Protein AF-A0A2N5LGT4-F1 (afdb_monomer_lite)

Structure (mmCIF, N/CA/C/O backbone):
data_AF-A0A2N5LGT4-F1
#
_entry.id   AF-A0A2N5LGT4-F1
#
loop_
_atom_site.group_PDB
_atom_site.id
_atom_site.type_symbol
_atom_site.label_atom_id
_atom_site.label_alt_id
_atom_site.label_comp_id
_atom_site.label_asym_id
_atom_site.label_entity_id
_atom_site.label_seq_id
_atom_site.pdbx_PDB_ins_code
_atom_site.Cartn_x
_atom_site.Cartn_y
_atom_site.Cartn_z
_atom_site.occupancy
_atom_site.B_iso_or_equiv
_atom_site.auth_seq_id
_atom_site.auth_comp_id
_atom_site.auth_asym_id
_atom_site.auth_atom_id
_atom_site.pdbx_PDB_model_num
ATOM 1 N N . MET A 1 1 ? -5.022 8.804 13.838 1.00 65.88 1 MET A N 1
ATOM 2 C CA . MET A 1 1 ? -5.237 9.433 12.512 1.00 65.88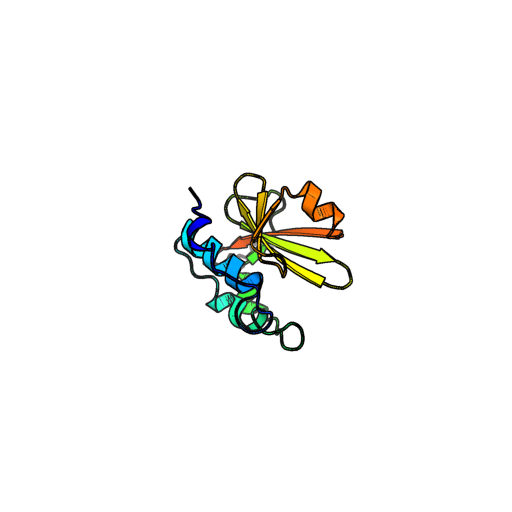 1 MET A CA 1
ATOM 3 C C . MET A 1 1 ? -3.924 9.334 11.755 1.00 65.88 1 MET A C 1
ATOM 5 O O . MET A 1 1 ? -2.905 9.597 12.378 1.00 65.88 1 MET A O 1
ATOM 9 N N . LEU A 1 2 ? -3.923 8.896 10.490 1.00 82.19 2 LEU A N 1
ATOM 10 C CA . LEU A 1 2 ? -2.684 8.805 9.707 1.00 82.19 2 LEU A CA 1
ATOM 11 C C . LEU A 1 2 ? -2.127 10.210 9.456 1.00 82.19 2 LEU A C 1
ATOM 13 O O . LEU A 1 2 ? -2.817 11.035 8.861 1.00 82.19 2 LEU A O 1
ATOM 17 N N . ASP A 1 3 ? -0.884 10.452 9.864 1.00 86.31 3 ASP A N 1
ATOM 18 C CA . ASP A 1 3 ? -0.159 11.673 9.525 1.00 86.31 3 ASP A CA 1
ATOM 19 C C . ASP A 1 3 ? 0.737 11.435 8.301 1.00 86.31 3 ASP A C 1
ATOM 21 O O . ASP A 1 3 ? 1.851 10.919 8.397 1.00 86.31 3 ASP A O 1
ATOM 25 N N . LEU A 1 4 ? 0.234 11.813 7.123 1.00 86.19 4 LEU A N 1
ATOM 26 C CA . LEU A 1 4 ? 0.989 11.712 5.873 1.00 86.19 4 LEU A CA 1
ATOM 27 C C . LEU A 1 4 ? 2.141 12.721 5.779 1.00 86.19 4 LEU A C 1
ATOM 29 O O . LEU A 1 4 ? 3.035 12.530 4.954 1.00 86.19 4 LEU A O 1
ATOM 33 N N . SER A 1 5 ? 2.167 13.768 6.613 1.00 87.44 5 SER A N 1
ATOM 34 C CA . SER A 1 5 ? 3.231 14.780 6.571 1.00 87.44 5 SER A CA 1
ATOM 35 C C . SER A 1 5 ? 4.602 14.199 6.933 1.00 87.44 5 SER A C 1
ATOM 37 O O . SER A 1 5 ? 5.616 14.631 6.377 1.00 87.44 5 SER A O 1
ATOM 39 N N . LYS A 1 6 ? 4.626 13.127 7.741 1.00 89.50 6 LYS A N 1
ATOM 40 C CA . LYS A 1 6 ? 5.814 12.307 8.039 1.00 89.50 6 LYS A CA 1
ATOM 41 C C . LYS A 1 6 ? 6.511 11.781 6.780 1.00 89.50 6 LYS A C 1
ATOM 43 O O . LYS A 1 6 ? 7.718 11.560 6.783 1.00 89.50 6 LYS A O 1
ATOM 48 N N . TYR A 1 7 ? 5.762 11.616 5.693 1.00 89.38 7 TYR A N 1
ATOM 49 C CA . TYR A 1 7 ? 6.247 11.075 4.430 1.00 89.38 7 TYR A CA 1
ATOM 50 C C . TYR A 1 7 ? 6.457 12.149 3.349 1.00 89.38 7 TYR A C 1
ATOM 52 O O . TYR A 1 7 ? 6.747 11.820 2.205 1.00 89.38 7 TYR A O 1
ATOM 60 N N . SER A 1 8 ? 6.358 13.437 3.689 1.00 83.88 8 SER A N 1
ATOM 61 C CA . SER A 1 8 ? 6.451 14.561 2.737 1.00 83.88 8 SER A CA 1
ATOM 62 C C . SER A 1 8 ? 7.739 14.601 1.902 1.00 83.88 8 SER A C 1
ATOM 64 O O . SER A 1 8 ? 7.720 15.084 0.773 1.00 83.88 8 SER A O 1
ATOM 66 N N . ASN A 1 9 ? 8.844 14.063 2.427 1.00 86.25 9 ASN A N 1
ATOM 67 C CA . ASN A 1 9 ? 10.142 14.012 1.744 1.00 86.25 9 ASN A CA 1
ATOM 68 C C . ASN A 1 9 ? 10.438 12.659 1.079 1.00 86.25 9 ASN A C 1
ATOM 70 O O . ASN A 1 9 ? 11.519 12.473 0.515 1.00 86.25 9 ASN A O 1
ATOM 74 N N . VAL A 1 10 ? 9.513 11.702 1.161 1.00 89.00 10 VAL A N 1
ATOM 75 C CA . VAL A 1 10 ? 9.695 10.378 0.569 1.00 89.00 10 VAL A CA 1
ATOM 76 C C . VAL A 1 10 ? 9.584 10.472 -0.946 1.00 89.00 10 VAL A C 1
ATOM 78 O O . VAL A 1 10 ? 8.620 11.010 -1.489 1.00 89.00 10 VAL A O 1
ATOM 81 N N . LYS A 1 11 ? 10.574 9.900 -1.630 1.00 90.56 11 LYS A N 1
ATOM 82 C CA . LYS A 1 11 ? 10.601 9.768 -3.086 1.00 90.56 11 LYS A CA 1
ATOM 83 C C . LYS A 1 11 ? 10.571 8.298 -3.458 1.00 90.56 11 LYS A C 1
ATOM 85 O O . LYS A 1 11 ? 11.192 7.478 -2.787 1.00 90.56 11 LYS A O 1
ATOM 90 N N . TYR A 1 12 ? 9.846 7.987 -4.526 1.00 91.44 12 TYR A N 1
ATOM 91 C CA . TYR A 1 12 ? 9.833 6.642 -5.077 1.00 91.44 12 TYR A CA 1
ATOM 92 C C . TYR A 1 12 ? 11.208 6.294 -5.649 1.00 91.44 12 TYR A C 1
ATOM 94 O O . TYR A 1 12 ? 11.756 7.031 -6.469 1.00 91.44 12 TYR A O 1
ATOM 102 N N . ASP A 1 13 ? 11.718 5.140 -5.242 1.00 89.19 13 ASP A N 1
ATOM 103 C CA . ASP A 1 13 ? 12.895 4.490 -5.806 1.00 89.19 13 ASP A CA 1
ATOM 104 C C . ASP A 1 13 ? 12.561 3.001 -5.977 1.00 89.19 13 ASP A C 1
ATOM 106 O O . ASP A 1 13 ? 12.286 2.309 -4.997 1.00 89.19 13 ASP A O 1
ATOM 110 N N . ASP A 1 14 ? 12.553 2.494 -7.217 1.00 84.44 14 ASP A N 1
ATOM 111 C CA . ASP A 1 14 ? 12.142 1.108 -7.501 1.00 84.44 14 ASP A CA 1
ATOM 112 C C . ASP A 1 14 ? 12.992 0.069 -6.751 1.00 84.44 14 ASP A C 1
ATOM 114 O O . ASP A 1 14 ? 12.472 -0.986 -6.373 1.00 84.44 14 ASP A O 1
ATOM 118 N N . ALA A 1 15 ? 14.272 0.379 -6.521 1.00 82.44 15 ALA A N 1
ATOM 119 C CA . ALA A 1 15 ? 15.239 -0.508 -5.892 1.00 82.44 15 ALA A CA 1
ATOM 120 C C . ALA A 1 15 ? 15.276 -0.361 -4.366 1.00 82.44 15 ALA A C 1
ATOM 122 O O . ALA A 1 15 ? 15.409 -1.369 -3.676 1.00 82.44 15 ALA A O 1
ATOM 123 N N . ASN A 1 16 ? 15.150 0.864 -3.847 1.00 84.38 16 ASN A N 1
ATOM 124 C CA . ASN A 1 16 ? 15.416 1.161 -2.435 1.00 84.38 16 ASN A CA 1
ATOM 125 C C . ASN A 1 16 ? 14.168 1.528 -1.621 1.00 84.38 16 ASN A C 1
ATOM 127 O O . ASN A 1 16 ? 14.140 1.302 -0.413 1.00 84.38 16 ASN A O 1
ATOM 131 N N . TYR A 1 17 ? 13.151 2.131 -2.243 1.00 88.31 17 TYR A N 1
ATOM 132 C CA . TYR A 1 17 ? 11.949 2.587 -1.542 1.00 88.31 17 TYR A CA 1
ATOM 133 C C . TYR A 1 17 ? 10.760 2.746 -2.499 1.00 88.31 17 TYR A C 1
ATOM 135 O O . TYR A 1 17 ? 10.396 3.835 -2.947 1.00 88.31 17 TYR A O 1
ATOM 143 N N . ASN A 1 18 ? 10.161 1.612 -2.846 1.00 91.00 18 ASN A N 1
ATOM 144 C CA . ASN A 1 18 ? 9.029 1.529 -3.766 1.00 91.00 18 ASN A CA 1
ATOM 145 C C . ASN A 1 18 ? 7.677 1.473 -3.025 1.00 91.00 18 ASN A C 1
ATOM 147 O O . ASN A 1 18 ? 7.586 1.641 -1.807 1.00 91.00 18 ASN A O 1
ATOM 151 N N . CYS A 1 19 ? 6.602 1.212 -3.770 1.00 93.19 19 CYS A N 1
ATOM 152 C CA . CYS A 1 19 ? 5.241 1.176 -3.238 1.00 93.19 19 CYS A CA 1
ATOM 153 C C . CYS A 1 19 ? 5.036 0.191 -2.080 1.00 93.19 19 CYS A C 1
ATOM 155 O O . CYS A 1 19 ? 4.272 0.491 -1.165 1.00 93.19 19 CYS A O 1
ATOM 157 N N . LEU A 1 20 ? 5.744 -0.943 -2.078 1.00 92.81 20 LEU A N 1
ATOM 158 C CA . LEU A 1 20 ? 5.623 -1.952 -1.028 1.00 92.81 20 LEU A CA 1
ATOM 159 C C . LEU A 1 20 ? 6.335 -1.529 0.258 1.00 92.81 20 LEU A C 1
ATOM 161 O O . LEU A 1 20 ? 5.777 -1.690 1.338 1.00 92.81 20 LEU A O 1
ATOM 165 N N . HIS A 1 21 ? 7.510 -0.904 0.149 1.00 93.25 21 HIS A N 1
ATOM 166 C CA . HIS A 1 21 ? 8.206 -0.320 1.302 1.00 93.25 21 HIS A CA 1
ATOM 167 C C . HIS A 1 21 ? 7.346 0.736 1.996 1.00 93.25 21 HIS A C 1
ATOM 169 O O . HIS A 1 21 ? 7.219 0.757 3.225 1.00 93.25 21 HIS A O 1
ATOM 175 N N . PHE A 1 22 ? 6.717 1.594 1.194 1.00 95.44 22 PHE A N 1
ATOM 176 C CA . PHE A 1 22 ? 5.798 2.599 1.697 1.00 95.44 22 PHE A CA 1
ATOM 177 C C . PHE A 1 22 ? 4.564 1.962 2.347 1.00 95.44 22 PHE A C 1
ATOM 179 O O . PHE A 1 22 ? 4.208 2.343 3.459 1.00 95.44 22 PHE A O 1
ATOM 186 N N . ALA A 1 23 ? 3.955 0.952 1.715 1.00 96.00 23 ALA A N 1
ATOM 187 C CA . ALA A 1 23 ? 2.809 0.244 2.282 1.00 96.00 23 ALA A CA 1
ATOM 188 C C . ALA A 1 23 ? 3.136 -0.402 3.640 1.00 96.00 23 ALA A C 1
ATOM 190 O O . ALA A 1 23 ? 2.36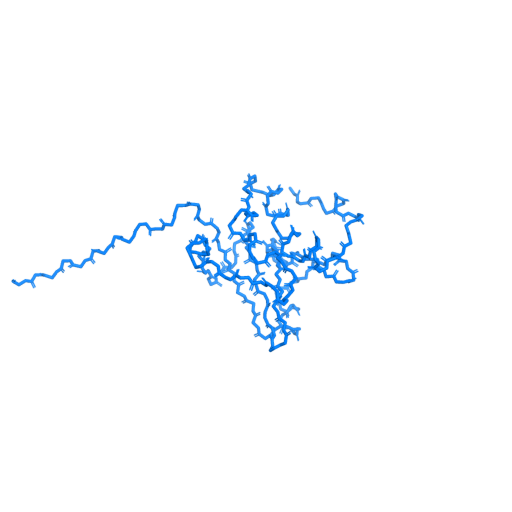7 -0.238 4.585 1.00 96.00 23 ALA A O 1
ATOM 191 N N . CYS A 1 24 ? 4.296 -1.054 3.776 1.00 94.88 24 CYS A N 1
ATOM 192 C CA . CYS A 1 24 ? 4.767 -1.592 5.057 1.00 94.88 24 CYS A CA 1
ATOM 193 C C . CYS A 1 24 ? 4.955 -0.495 6.111 1.00 94.88 24 CYS A C 1
ATOM 195 O O . CYS A 1 24 ? 4.551 -0.675 7.256 1.00 94.88 24 CYS A O 1
ATOM 197 N N . SER A 1 25 ? 5.532 0.648 5.725 1.00 94.94 25 SER A N 1
ATOM 198 C CA . SER A 1 25 ? 5.766 1.776 6.638 1.00 94.94 25 SER A CA 1
ATOM 199 C C . SER A 1 25 ? 4.449 2.351 7.165 1.00 94.94 25 SER A C 1
ATOM 201 O O . SER A 1 25 ? 4.274 2.492 8.374 1.00 94.94 25 SER A O 1
ATOM 203 N N . VAL A 1 26 ? 3.496 2.605 6.263 1.00 95.38 26 VAL A N 1
ATOM 204 C CA . VAL A 1 26 ? 2.161 3.112 6.607 1.00 95.38 26 VAL A CA 1
ATOM 205 C C . VAL A 1 26 ? 1.396 2.105 7.462 1.00 95.38 26 VAL A C 1
ATOM 207 O O . VAL A 1 26 ? 0.778 2.492 8.449 1.00 95.38 26 VAL A O 1
ATOM 210 N N . TYR A 1 27 ? 1.439 0.816 7.115 1.00 95.31 27 TYR A N 1
ATOM 211 C CA . TYR A 1 27 ? 0.756 -0.222 7.885 1.00 95.31 27 TYR A CA 1
ATOM 212 C C . TYR A 1 27 ? 1.315 -0.327 9.308 1.00 95.31 27 TYR A C 1
ATOM 214 O O . TYR A 1 27 ? 0.542 -0.369 10.267 1.00 95.31 27 TYR A O 1
ATOM 222 N N . ARG A 1 28 ? 2.645 -0.297 9.457 1.00 94.62 28 ARG A N 1
ATOM 223 C CA . ARG A 1 28 ? 3.310 -0.311 10.763 1.00 94.62 28 ARG A CA 1
ATOM 224 C C . ARG A 1 28 ? 2.936 0.900 11.603 1.00 94.62 28 ARG A C 1
ATOM 226 O O . ARG A 1 28 ? 2.570 0.729 12.752 1.00 94.62 28 ARG A O 1
ATOM 233 N N . ASP A 1 29 ? 2.944 2.100 11.031 1.00 94.06 29 ASP A N 1
ATOM 234 C CA . ASP A 1 29 ? 2.553 3.316 11.759 1.00 94.06 29 ASP A CA 1
ATOM 235 C C . ASP A 1 29 ? 1.092 3.290 12.256 1.00 94.06 29 ASP A C 1
ATOM 237 O O . ASP A 1 29 ? 0.740 4.027 13.174 1.00 94.06 29 ASP A O 1
ATOM 241 N N . LEU A 1 30 ? 0.226 2.478 11.638 1.00 92.62 30 LEU A N 1
ATOM 242 C CA . LEU A 1 30 ? -1.185 2.357 12.014 1.00 92.62 30 LEU A CA 1
ATOM 243 C C . LEU A 1 30 ? -1.475 1.216 12.989 1.00 92.62 30 LEU A C 1
ATOM 245 O O . LEU A 1 30 ? -2.502 1.259 13.663 1.00 92.62 30 LEU A O 1
ATOM 249 N N . THR A 1 31 ? -0.635 0.182 13.010 1.00 92.00 31 THR A N 1
ATOM 250 C CA . THR A 1 31 ? -0.923 -1.089 13.701 1.00 92.00 31 THR A CA 1
ATOM 251 C C . THR A 1 31 ? 0.182 -1.549 14.645 1.00 92.00 31 THR A C 1
ATOM 253 O O . THR A 1 31 ? 0.002 -2.552 15.328 1.00 92.00 31 THR A O 1
ATOM 256 N N . ASP A 1 32 ? 1.331 -0.871 14.642 1.00 92.38 32 ASP A N 1
ATOM 257 C CA . ASP A 1 32 ? 2.594 -1.290 15.259 1.00 92.38 32 ASP A CA 1
ATOM 258 C C . ASP A 1 32 ? 3.142 -2.642 14.749 1.00 92.38 32 ASP A C 1
ATOM 260 O O . ASP A 1 32 ? 4.102 -3.185 15.296 1.00 92.38 32 ASP A O 1
ATOM 264 N N . VAL A 1 33 ? 2.589 -3.181 13.654 1.00 91.25 33 VAL A N 1
ATOM 265 C CA . VAL A 1 33 ? 3.024 -4.444 13.043 1.00 91.25 33 VAL A CA 1
ATOM 266 C C . VAL A 1 33 ? 3.977 -4.188 11.878 1.00 91.25 33 VAL A C 1
ATOM 268 O O . VAL A 1 33 ? 3.629 -3.524 10.901 1.00 91.25 33 VAL A O 1
ATOM 271 N N . ASP A 1 34 ? 5.172 -4.778 11.940 1.00 90.50 34 ASP A N 1
ATOM 272 C CA . ASP A 1 34 ? 6.141 -4.725 10.846 1.00 90.50 34 ASP A CA 1
ATOM 273 C C . ASP A 1 34 ? 5.947 -5.886 9.859 1.00 90.50 34 ASP A C 1
ATOM 275 O O . ASP A 1 34 ? 6.308 -7.031 10.129 1.00 90.50 34 ASP A O 1
ATOM 279 N N . LEU A 1 35 ? 5.386 -5.574 8.690 1.00 90.50 35 LEU A N 1
ATOM 280 C CA . LEU A 1 35 ? 5.173 -6.537 7.607 1.00 90.50 35 LEU A CA 1
ATOM 281 C C . LEU A 1 35 ? 6.425 -6.778 6.756 1.00 90.50 35 LEU A C 1
ATOM 283 O O . LEU A 1 35 ? 6.439 -7.704 5.944 1.00 90.50 35 LEU A O 1
ATOM 287 N N . SER A 1 36 ? 7.461 -5.942 6.889 1.00 87.06 36 SER A N 1
ATOM 288 C CA . SER A 1 36 ? 8.595 -5.932 5.959 1.00 87.06 36 SER A CA 1
ATOM 289 C C . SER A 1 36 ? 9.311 -7.278 5.902 1.00 87.06 36 SER A C 1
ATOM 291 O O . SER A 1 36 ? 9.674 -7.711 4.811 1.00 87.06 36 SER A O 1
ATOM 293 N N . ALA A 1 37 ? 9.426 -7.986 7.028 1.00 84.50 37 ALA A N 1
ATOM 294 C CA . ALA A 1 37 ? 10.043 -9.310 7.105 1.00 84.50 37 ALA A CA 1
ATOM 295 C C . ALA A 1 37 ? 9.310 -10.375 6.266 1.00 84.50 37 ALA A C 1
ATOM 297 O O . ALA A 1 37 ? 9.949 -11.267 5.697 1.00 84.50 37 ALA A O 1
ATOM 298 N N . ASP A 1 38 ? 7.986 -10.261 6.145 1.00 83.69 38 ASP A N 1
ATOM 299 C CA . ASP A 1 38 ? 7.145 -11.216 5.416 1.00 83.69 38 ASP A CA 1
ATOM 300 C C . ASP A 1 38 ? 7.035 -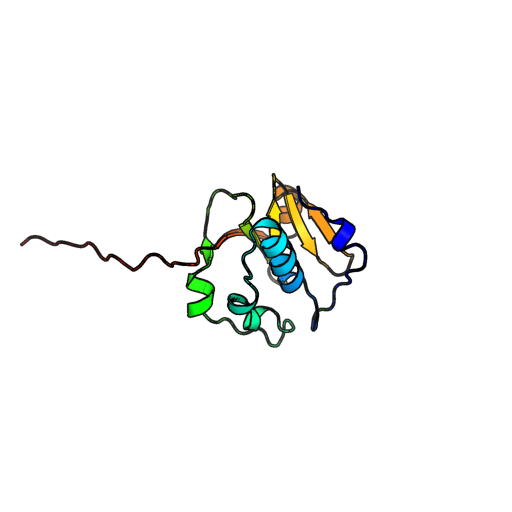10.893 3.920 1.00 83.69 38 ASP A C 1
ATOM 302 O O . ASP A 1 38 ? 6.621 -11.736 3.125 1.00 83.69 38 ASP A O 1
ATOM 306 N N . VAL A 1 39 ? 7.440 -9.687 3.515 1.00 83.88 39 VAL A N 1
ATOM 307 C CA . VAL A 1 39 ? 7.391 -9.243 2.114 1.00 83.88 39 VAL A CA 1
ATOM 308 C C . VAL A 1 39 ? 8.748 -8.794 1.565 1.00 83.88 39 VAL A C 1
ATOM 310 O O . VAL A 1 39 ? 8.810 -8.239 0.470 1.00 83.88 39 VAL A O 1
ATOM 313 N N . THR A 1 40 ? 9.843 -9.044 2.289 1.00 79.69 40 THR A N 1
ATOM 314 C CA . THR A 1 40 ? 11.202 -8.587 1.934 1.00 79.69 40 THR A CA 1
ATOM 315 C C . THR A 1 40 ? 11.593 -9.015 0.518 1.00 79.69 40 THR A C 1
ATOM 317 O O . THR A 1 40 ? 12.145 -8.231 -0.251 1.00 79.69 40 THR A O 1
ATOM 320 N N . GLU A 1 41 ? 11.255 -10.241 0.131 1.00 77.25 41 GLU A N 1
ATOM 321 C CA . GLU A 1 41 ? 11.556 -10.799 -1.188 1.00 77.25 41 GLU A CA 1
ATOM 322 C C . GLU A 1 41 ? 10.746 -10.140 -2.320 1.00 77.25 41 GLU A C 1
ATOM 324 O O . GLU A 1 41 ? 11.166 -10.146 -3.480 1.00 77.25 41 GLU A O 1
ATOM 329 N N . LEU A 1 42 ? 9.613 -9.515 -1.988 1.00 78.00 42 LEU A N 1
ATOM 330 C CA . LEU A 1 42 ? 8.786 -8.736 -2.911 1.00 78.00 42 LEU A CA 1
ATOM 331 C C . LEU A 1 42 ? 9.200 -7.262 -2.983 1.00 78.00 42 LEU A C 1
ATOM 333 O O . LEU A 1 42 ? 8.830 -6.575 -3.938 1.00 78.00 42 LEU A O 1
ATOM 337 N N . CYS A 1 43 ? 9.957 -6.773 -2.000 1.00 70.94 43 CYS A N 1
ATOM 338 C CA . CYS A 1 43 ? 10.454 -5.399 -1.963 1.00 70.94 43 CYS A CA 1
ATOM 339 C C . CYS A 1 43 ? 11.558 -5.137 -2.994 1.00 70.94 43 CYS A C 1
ATOM 341 O O . CYS A 1 43 ? 11.804 -3.979 -3.324 1.00 70.94 43 CYS A O 1
ATOM 343 N N . GLN A 1 44 ? 12.177 -6.182 -3.547 1.00 75.25 44 GLN A N 1
ATOM 344 C CA . GLN A 1 44 ? 13.202 -6.049 -4.580 1.00 75.25 44 GLN A CA 1
ATOM 345 C C . GLN A 1 44 ? 12.662 -5.374 -5.855 1.00 75.25 44 GLN A C 1
ATOM 347 O O . GLN A 1 44 ? 11.446 -5.315 -6.105 1.00 75.25 44 GLN A O 1
ATOM 352 N N . SER A 1 45 ? 13.585 -4.873 -6.684 1.00 66.06 45 SER A N 1
ATOM 353 C CA . SER A 1 45 ? 13.244 -4.307 -7.993 1.00 66.06 45 SER A CA 1
ATOM 354 C C . SER A 1 45 ? 12.436 -5.311 -8.814 1.00 66.06 45 SER A C 1
ATOM 356 O O . SER A 1 45 ? 12.574 -6.528 -8.652 1.00 66.06 45 SER A O 1
ATOM 358 N N . ARG A 1 46 ? 11.576 -4.823 -9.714 1.00 68.12 46 ARG A N 1
ATOM 359 C CA . ARG A 1 46 ? 10.568 -5.670 -10.393 1.00 68.12 46 ARG A CA 1
ATOM 360 C C . ARG A 1 46 ? 11.137 -6.937 -11.044 1.00 68.12 46 ARG A C 1
ATOM 362 O O . ARG A 1 46 ? 10.440 -7.942 -11.103 1.00 68.12 46 ARG A O 1
ATOM 369 N N . ARG A 1 47 ? 12.386 -6.891 -11.521 1.00 67.25 47 ARG A N 1
ATOM 370 C CA . ARG A 1 47 ? 13.076 -8.012 -12.187 1.00 67.25 47 ARG A CA 1
ATOM 371 C C . ARG A 1 47 ? 13.580 -9.099 -11.233 1.00 67.25 47 ARG A C 1
ATOM 373 O O . ARG A 1 47 ? 13.858 -10.198 -11.693 1.00 67.25 47 ARG A O 1
ATOM 380 N N . HIS A 1 48 ? 13.696 -8.793 -9.946 1.00 70.88 48 HIS A N 1
ATOM 381 C CA . HIS A 1 48 ? 14.295 -9.662 -8.933 1.00 70.88 48 HIS A CA 1
ATOM 382 C C . HIS A 1 48 ? 13.299 -10.097 -7.852 1.00 70.88 48 HIS A C 1
ATOM 384 O O . HIS A 1 48 ? 13.676 -10.773 -6.908 1.00 70.88 48 HIS A O 1
ATOM 390 N N . ARG A 1 49 ? 12.016 -9.732 -7.959 1.00 78.44 49 ARG A N 1
ATOM 391 C CA . ARG A 1 49 ? 11.023 -10.118 -6.950 1.00 78.44 49 ARG A CA 1
ATOM 392 C C . ARG A 1 49 ? 10.865 -11.632 -6.887 1.00 78.44 49 ARG A C 1
ATOM 394 O O . ARG A 1 49 ? 10.553 -12.271 -7.892 1.00 78.44 49 ARG A O 1
ATOM 401 N N . HIS A 1 50 ? 10.981 -12.173 -5.682 1.00 74.31 50 HIS A N 1
ATOM 402 C CA . HIS A 1 50 ? 10.717 -13.574 -5.394 1.00 74.31 50 HIS A CA 1
ATOM 403 C C . HIS A 1 50 ? 9.486 -13.696 -4.498 1.00 74.31 50 HIS A C 1
ATOM 405 O O . HIS A 1 50 ? 9.322 -12.977 -3.517 1.00 74.31 50 HIS A O 1
ATOM 411 N N . VAL A 1 51 ? 8.591 -14.616 -4.852 1.00 75.81 51 VAL A N 1
ATOM 412 C CA . VAL A 1 51 ? 7.418 -14.938 -4.039 1.00 75.81 51 VAL A CA 1
ATOM 413 C C . VAL A 1 51 ? 7.809 -16.048 -3.072 1.00 75.81 51 VAL A C 1
ATOM 415 O O . VAL A 1 51 ? 8.193 -17.126 -3.518 1.00 75.81 51 VAL A O 1
ATOM 418 N N . CYS A 1 52 ? 7.685 -15.798 -1.768 1.00 79.94 52 CYS A N 1
ATOM 419 C CA . CYS A 1 52 ? 7.793 -16.822 -0.731 1.00 79.94 52 CYS A CA 1
ATOM 420 C C . CYS A 1 52 ? 6.377 -17.210 -0.262 1.00 79.94 52 CYS A C 1
ATOM 422 O O . CYS A 1 52 ? 5.772 -16.453 0.502 1.00 79.94 52 CYS A O 1
ATOM 424 N N . PRO A 1 53 ? 5.808 -18.343 -0.722 1.00 78.81 53 PRO A N 1
ATOM 425 C CA . PRO A 1 53 ? 4.428 -18.715 -0.404 1.00 78.81 53 PRO A CA 1
ATOM 426 C C . PRO A 1 53 ? 4.161 -18.831 1.099 1.00 78.81 53 PRO A C 1
ATOM 428 O O . PRO A 1 53 ? 3.113 -18.389 1.563 1.00 78.81 53 PRO A O 1
ATOM 431 N N . ASP A 1 54 ? 5.128 -19.349 1.861 1.00 81.88 54 ASP A N 1
ATOM 432 C CA . ASP A 1 54 ? 4.995 -19.544 3.307 1.00 81.88 54 ASP A CA 1
ATOM 433 C C . ASP A 1 54 ? 4.808 -18.216 4.043 1.00 81.88 54 ASP A C 1
ATOM 435 O O . ASP A 1 54 ? 3.919 -18.093 4.884 1.00 81.88 54 ASP A O 1
ATOM 439 N N . LYS A 1 55 ? 5.578 -17.186 3.679 1.00 83.12 55 LYS A N 1
ATOM 440 C CA . LYS A 1 55 ? 5.416 -15.840 4.245 1.00 83.12 55 LYS A CA 1
ATOM 441 C C . LYS A 1 55 ? 4.102 -15.199 3.806 1.00 83.12 55 LYS A C 1
ATOM 443 O O . LYS A 1 55 ? 3.400 -14.595 4.615 1.00 83.12 55 LYS A O 1
ATOM 448 N N . LEU A 1 56 ? 3.723 -15.389 2.539 1.00 84.25 56 LEU A N 1
ATOM 449 C CA . LEU A 1 56 ? 2.476 -14.840 2.006 1.00 84.25 56 LEU A CA 1
ATOM 450 C C . LEU A 1 56 ? 1.215 -15.517 2.553 1.00 84.25 56 LEU A C 1
ATOM 452 O O . LEU A 1 56 ? 0.148 -14.913 2.492 1.00 84.25 56 LEU A O 1
ATOM 456 N N . SER A 1 57 ? 1.317 -16.714 3.135 1.00 86.12 57 SER A N 1
ATOM 457 C CA . SER A 1 57 ? 0.182 -17.406 3.764 1.00 86.12 57 SER A CA 1
ATOM 458 C C . SER A 1 57 ? -0.445 -16.632 4.934 1.00 86.12 57 SER A C 1
ATOM 460 O O . SER A 1 57 ? -1.611 -16.845 5.263 1.00 86.12 57 SER A O 1
ATOM 462 N N . ARG A 1 58 ? 0.301 -15.690 5.526 1.00 88.88 58 ARG A N 1
ATOM 463 C CA . ARG A 1 58 ? -0.174 -14.784 6.586 1.00 88.88 58 ARG A CA 1
ATOM 464 C C . ARG A 1 58 ? -1.091 -13.673 6.072 1.00 88.88 58 ARG A C 1
ATOM 466 O O . ARG A 1 58 ? -1.748 -13.006 6.865 1.00 88.88 58 ARG A O 1
ATOM 473 N N . PHE A 1 59 ? -1.143 -13.465 4.758 1.00 91.94 59 PHE A N 1
ATOM 474 C CA . PHE A 1 59 ? -1.985 -12.460 4.118 1.00 91.94 59 PHE A CA 1
ATOM 475 C C . PHE A 1 59 ? -3.264 -13.118 3.607 1.00 91.94 59 PHE A C 1
ATOM 477 O O . PHE A 1 59 ? -3.278 -13.795 2.576 1.00 91.94 59 PHE A O 1
ATOM 484 N N . VAL A 1 60 ? -4.359 -12.902 4.327 1.00 93.69 60 VAL A N 1
ATOM 485 C CA . VAL A 1 60 ? -5.657 -13.508 4.026 1.00 93.69 60 VAL A CA 1
ATOM 486 C C . VAL A 1 60 ? -6.435 -12.589 3.096 1.00 93.69 60 VAL A C 1
ATOM 488 O O . VAL A 1 60 ? -6.694 -11.436 3.432 1.00 93.69 60 VAL A O 1
ATOM 491 N N . LEU A 1 61 ? -6.817 -13.096 1.922 1.00 94.69 61 LEU A N 1
ATOM 492 C CA . LEU A 1 61 ? -7.682 -12.367 0.994 1.00 94.69 61 LEU A CA 1
ATOM 493 C C . LEU A 1 61 ? -9.049 -12.113 1.649 1.00 94.69 61 LEU A C 1
ATOM 495 O O . LEU A 1 61 ? -9.667 -13.045 2.160 1.00 94.69 61 LEU A O 1
ATOM 499 N N . ILE A 1 62 ? -9.520 -10.870 1.591 1.00 95.94 62 ILE A N 1
ATOM 500 C CA . ILE A 1 62 ? -10.824 -10.448 2.111 1.00 95.94 62 ILE A CA 1
ATOM 501 C C . ILE A 1 62 ? -11.642 -9.759 1.013 1.00 95.94 62 ILE A C 1
ATOM 503 O O . ILE A 1 62 ? -11.096 -9.014 0.195 1.00 95.94 62 ILE A O 1
ATOM 507 N N . ASP A 1 63 ? -12.951 -10.019 0.997 1.00 93.44 63 ASP A N 1
ATOM 508 C CA . ASP A 1 63 ? -13.872 -9.450 0.003 1.00 93.44 63 ASP A CA 1
ATOM 509 C C . ASP A 1 63 ? -14.299 -8.019 0.358 1.00 93.44 63 ASP A C 1
ATOM 511 O O . ASP A 1 63 ? -14.409 -7.167 -0.526 1.00 93.44 63 ASP A O 1
ATOM 515 N N . ASP A 1 64 ? -14.492 -7.745 1.652 1.00 93.62 64 ASP A N 1
ATOM 516 C CA . ASP A 1 64 ? -14.834 -6.421 2.172 1.00 93.62 64 ASP A CA 1
ATOM 517 C C . ASP A 1 64 ? -13.599 -5.765 2.818 1.00 93.62 64 ASP A C 1
ATOM 519 O O . ASP A 1 64 ? -13.019 -6.337 3.750 1.00 93.62 64 ASP A O 1
ATOM 523 N N . PRO A 1 65 ? -13.136 -4.602 2.321 1.00 95.12 65 PRO A N 1
ATOM 524 C CA . PRO A 1 65 ? -11.895 -3.997 2.782 1.00 95.12 65 PRO A CA 1
ATOM 525 C C . PRO A 1 65 ? -12.023 -3.418 4.198 1.00 95.12 65 PRO A C 1
ATOM 527 O O . PRO A 1 65 ? -12.807 -2.504 4.456 1.00 95.12 65 PRO A O 1
ATOM 530 N N . LYS A 1 66 ? -11.160 -3.883 5.106 1.00 94.50 66 LYS A N 1
ATOM 531 C CA . LYS A 1 66 ? -11.044 -3.367 6.478 1.00 94.50 66 LYS A CA 1
ATOM 532 C C . LYS A 1 66 ? -9.983 -2.277 6.577 1.00 94.50 66 LYS A C 1
ATOM 534 O O . LYS A 1 66 ? -9.022 -2.268 5.816 1.00 94.50 66 LYS A O 1
ATOM 539 N N . THR A 1 67 ? -10.133 -1.363 7.531 1.00 94.94 67 THR A N 1
ATOM 540 C CA . THR A 1 67 ? -9.103 -0.352 7.810 1.00 94.94 67 THR A CA 1
ATOM 541 C C . THR A 1 67 ? -8.270 -0.734 9.038 1.00 94.94 67 THR A C 1
ATOM 543 O O . THR A 1 67 ? -8.869 -0.929 10.094 1.00 94.94 67 THR A O 1
ATOM 546 N N . PRO A 1 68 ? -6.925 -0.735 8.950 1.00 95.69 68 PRO A N 1
ATOM 547 C CA . PRO A 1 68 ? -6.115 -0.766 7.728 1.00 95.69 68 PRO A CA 1
ATOM 548 C C . PRO A 1 68 ? -6.013 -2.188 7.144 1.00 95.69 68 PRO A C 1
ATOM 550 O O . PRO A 1 68 ? -5.964 -3.160 7.888 1.00 95.69 68 PRO A O 1
ATOM 553 N N . CYS A 1 69 ? -5.922 -2.325 5.820 1.00 96.38 69 CYS A N 1
ATOM 554 C CA . CYS A 1 69 ? -5.553 -3.592 5.168 1.00 96.38 69 CYS A CA 1
ATOM 555 C C . CYS A 1 69 ? -4.686 -3.341 3.929 1.00 96.38 69 CYS A C 1
ATOM 557 O O . CYS A 1 69 ? -4.656 -2.227 3.398 1.00 96.38 69 CYS A O 1
ATOM 559 N N . ILE A 1 70 ? -3.965 -4.356 3.454 1.00 97.25 70 ILE A N 1
ATOM 560 C CA . ILE A 1 70 ? -3.132 -4.221 2.254 1.00 97.25 70 ILE A CA 1
ATOM 561 C C . ILE A 1 70 ? -4.014 -4.277 1.010 1.00 97.25 70 ILE A C 1
ATOM 563 O O . ILE A 1 70 ? -4.779 -5.216 0.821 1.00 97.25 70 ILE A O 1
ATOM 567 N N . ALA A 1 71 ? -3.872 -3.295 0.125 1.00 97.44 71 ALA A N 1
ATOM 568 C CA . ALA A 1 71 ? -4.516 -3.276 -1.180 1.00 97.44 71 ALA A CA 1
ATOM 569 C C . ALA A 1 71 ? -3.488 -3.606 -2.267 1.00 97.44 71 ALA A C 1
ATOM 571 O O . ALA A 1 71 ? -2.520 -2.871 -2.462 1.00 97.44 71 ALA A O 1
ATOM 572 N N . VAL A 1 72 ? -3.711 -4.689 -3.008 1.00 95.69 72 VAL A N 1
ATOM 573 C CA . VAL A 1 72 ? -2.912 -5.068 -4.179 1.00 95.69 72 VAL A CA 1
ATOM 574 C C . VAL A 1 72 ? -3.691 -4.715 -5.434 1.00 95.69 72 VAL A C 1
ATOM 576 O O . VAL A 1 72 ? -4.793 -5.210 -5.668 1.00 95.69 72 VAL A O 1
ATOM 579 N N . MET A 1 73 ? -3.093 -3.871 -6.260 1.00 95.62 73 MET A N 1
ATOM 580 C CA . MET A 1 73 ? -3.655 -3.371 -7.505 1.00 95.62 73 MET A CA 1
ATOM 581 C C . MET A 1 73 ? -2.895 -4.003 -8.673 1.00 95.62 73 MET A C 1
ATOM 583 O O . MET A 1 73 ? -1.664 -3.988 -8.697 1.00 95.62 73 MET A O 1
ATOM 587 N N . ARG A 1 74 ? -3.598 -4.597 -9.640 1.00 93.19 74 ARG A N 1
ATOM 588 C CA . ARG A 1 74 ? -2.956 -5.258 -10.790 1.00 93.19 74 ARG A CA 1
ATOM 589 C C . ARG A 1 74 ? -3.515 -4.769 -12.113 1.00 93.19 74 ARG A C 1
ATOM 591 O O . ARG A 1 74 ? -4.729 -4.648 -12.281 1.00 93.19 74 ARG A O 1
ATOM 598 N N . SER A 1 75 ? -2.608 -4.561 -13.056 1.00 90.69 75 SER A N 1
ATOM 599 C CA . SER A 1 75 ? -2.869 -4.426 -14.486 1.00 90.69 75 SER A CA 1
ATOM 600 C C . SER A 1 75 ? -2.056 -5.491 -15.246 1.00 90.69 75 SER A C 1
ATOM 602 O O . SER A 1 75 ? -1.205 -6.148 -14.641 1.00 90.69 75 SER A O 1
ATOM 604 N N . PRO A 1 76 ? -2.268 -5.679 -16.561 1.00 86.50 76 PRO A N 1
ATOM 605 C CA . PRO A 1 76 ? -1.534 -6.684 -17.337 1.00 86.50 76 PRO A CA 1
ATOM 606 C C . PRO A 1 76 ? -0.010 -6.504 -17.328 1.00 86.50 76 PRO A C 1
ATOM 608 O O . PRO A 1 76 ? 0.723 -7.459 -17.554 1.00 86.50 76 PRO A O 1
ATOM 611 N N . VAL A 1 77 ? 0.466 -5.282 -17.074 1.00 85.31 77 VAL A N 1
ATOM 612 C CA . VAL A 1 77 ? 1.886 -4.906 -17.170 1.00 85.31 77 VAL A CA 1
ATOM 613 C C . VAL A 1 77 ? 2.486 -4.451 -15.838 1.00 85.31 77 VAL A C 1
ATOM 615 O O . VAL A 1 77 ? 3.671 -4.130 -15.775 1.00 85.31 77 VAL A O 1
ATOM 618 N N . SER A 1 78 ? 1.686 -4.375 -14.769 1.00 85.88 78 SER A N 1
ATOM 619 C CA . SER A 1 78 ? 2.126 -3.816 -13.491 1.00 85.88 78 SER A CA 1
ATOM 620 C C . SER A 1 78 ? 1.393 -4.430 -12.302 1.00 85.88 78 SER A C 1
ATOM 622 O O . SER A 1 78 ? 0.182 -4.655 -12.330 1.00 85.88 78 SER A O 1
ATOM 624 N N . VAL A 1 79 ? 2.141 -4.642 -11.220 1.00 89.62 79 VAL A N 1
ATOM 625 C CA . VAL A 1 79 ? 1.610 -4.950 -9.892 1.00 89.62 79 VAL A CA 1
ATOM 626 C C . VAL A 1 79 ? 2.020 -3.821 -8.962 1.00 89.62 79 VAL A C 1
ATOM 628 O O . VAL A 1 79 ? 3.210 -3.540 -8.799 1.00 89.62 79 VAL A O 1
ATOM 631 N N . HIS A 1 80 ? 1.024 -3.204 -8.343 1.00 93.38 80 HIS A N 1
ATOM 632 C CA . HIS A 1 80 ? 1.163 -2.085 -7.427 1.00 93.38 80 HIS A CA 1
ATOM 633 C C . HIS A 1 80 ? 0.493 -2.405 -6.095 1.00 93.38 80 HIS A C 1
ATOM 635 O O . HIS A 1 80 ? -0.346 -3.305 -6.011 1.00 93.38 80 HIS A O 1
ATOM 641 N N . CYS A 1 81 ? 0.852 -1.689 -5.037 1.00 95.00 81 CYS A N 1
ATOM 642 C CA . CYS A 1 81 ? 0.240 -1.903 -3.732 1.00 95.00 81 CYS A CA 1
ATOM 643 C C . CYS A 1 81 ? 0.172 -0.622 -2.903 1.00 95.00 81 CYS A C 1
ATOM 645 O O . CYS A 1 81 ? 0.842 0.369 -3.195 1.00 95.00 81 CYS A O 1
ATOM 647 N N . GLY A 1 82 ? -0.682 -0.660 -1.889 1.00 96.62 82 GLY A N 1
ATOM 648 C CA . GLY A 1 82 ? -0.879 0.398 -0.912 1.00 96.62 82 GLY A CA 1
ATOM 649 C C . GLY A 1 82 ? -1.613 -0.130 0.313 1.00 96.62 82 GLY A C 1
ATOM 650 O O . GLY A 1 82 ? -1.830 -1.336 0.449 1.00 96.62 82 GLY A O 1
ATOM 651 N N . VAL A 1 83 ? -2.034 0.781 1.182 1.00 97.81 83 VAL A N 1
ATOM 652 C CA . VAL A 1 83 ? -2.844 0.471 2.364 1.00 97.81 83 VAL A CA 1
ATOM 653 C C . VAL A 1 83 ? -4.223 1.086 2.182 1.00 97.81 83 VAL A C 1
ATOM 655 O O . VAL A 1 83 ? -4.342 2.273 1.884 1.00 97.81 83 VAL A O 1
ATOM 658 N N . TYR A 1 84 ? -5.271 0.286 2.336 1.00 97.75 84 TYR A N 1
ATOM 659 C CA . TYR A 1 84 ? -6.636 0.786 2.383 1.00 97.75 84 TYR A CA 1
ATOM 660 C C . TYR A 1 84 ? -6.945 1.352 3.769 1.00 97.75 84 TYR A C 1
ATOM 662 O O . TYR A 1 84 ? -6.760 0.673 4.778 1.00 97.75 84 TYR A O 1
ATOM 670 N N . ILE A 1 85 ? -7.405 2.599 3.808 1.00 96.69 85 ILE A N 1
ATOM 671 C CA . ILE A 1 85 ? -7.674 3.373 5.015 1.00 96.69 85 ILE A CA 1
ATOM 672 C C . ILE A 1 85 ? -8.911 4.233 4.765 1.00 96.69 85 ILE A C 1
ATOM 674 O O . ILE A 1 85 ? -8.895 5.111 3.902 1.00 96.69 85 ILE A O 1
ATOM 678 N N . ASN A 1 86 ? -9.978 4.003 5.530 1.00 94.38 86 ASN A N 1
ATOM 679 C CA . ASN A 1 86 ? -11.192 4.826 5.556 1.00 94.38 86 ASN A CA 1
ATOM 680 C C . ASN A 1 86 ? -11.748 5.176 4.159 1.00 94.38 86 ASN A C 1
ATOM 682 O O . ASN A 1 86 ? -12.044 6.334 3.872 1.00 94.38 86 ASN A O 1
ATOM 686 N N . GLY A 1 87 ? -11.874 4.187 3.268 1.00 95.75 87 GLY A N 1
ATOM 687 C CA . GLY A 1 87 ? -12.443 4.400 1.929 1.00 95.75 87 GLY A CA 1
ATOM 688 C C . GLY A 1 87 ? -11.441 4.802 0.846 1.00 95.75 87 GLY A C 1
ATOM 689 O O . GLY A 1 87 ? -11.836 4.918 -0.314 1.00 95.75 87 GLY A O 1
ATOM 690 N N . ALA A 1 88 ? -10.160 4.975 1.179 1.00 96.94 88 ALA A N 1
ATOM 691 C CA . ALA A 1 88 ? -9.110 5.328 0.228 1.00 96.94 88 ALA A CA 1
ATOM 692 C C . ALA A 1 88 ? -7.934 4.348 0.275 1.00 96.94 88 ALA A C 1
ATOM 694 O O . ALA A 1 88 ? -7.634 3.761 1.305 1.00 96.94 88 ALA A O 1
ATOM 695 N N . ILE A 1 89 ? -7.252 4.177 -0.853 1.00 97.56 89 ILE A N 1
ATOM 696 C CA . ILE A 1 89 ? -5.991 3.449 -0.963 1.00 97.56 89 ILE A CA 1
ATOM 697 C C . ILE A 1 89 ? -4.872 4.482 -0.957 1.00 97.56 89 ILE A C 1
ATOM 699 O O . ILE A 1 89 ? -4.757 5.292 -1.881 1.00 97.56 89 ILE A O 1
ATOM 703 N N . VAL A 1 90 ? -4.055 4.431 0.087 1.00 97.38 90 VAL A N 1
ATOM 704 C CA . VAL A 1 90 ? -2.868 5.260 0.267 1.00 97.38 90 VAL A CA 1
ATOM 705 C C . VAL A 1 90 ? -1.661 4.499 -0.270 1.00 97.38 90 VAL A C 1
ATOM 707 O O . VAL A 1 90 ? -1.364 3.393 0.184 1.00 97.38 90 VAL A O 1
ATOM 710 N N . HIS A 1 91 ? -0.974 5.059 -1.261 1.00 96.00 91 HIS A N 1
ATOM 711 C CA . HIS A 1 91 ? 0.160 4.411 -1.921 1.00 96.00 91 HIS A CA 1
ATOM 712 C C . HIS A 1 91 ? 1.199 5.424 -2.409 1.00 96.00 91 HIS A C 1
ATOM 714 O O . HIS A 1 91 ? 0.907 6.607 -2.548 1.00 96.00 91 HIS A O 1
ATOM 720 N N . LEU A 1 92 ? 2.402 4.942 -2.715 1.00 95.88 92 LEU A N 1
ATOM 721 C CA . LEU A 1 92 ? 3.497 5.732 -3.279 1.00 95.88 92 LEU A CA 1
ATOM 722 C C . LEU A 1 92 ? 3.752 5.283 -4.715 1.00 95.88 92 LEU A C 1
ATOM 724 O O . LEU A 1 92 ? 3.902 4.086 -4.955 1.00 95.88 92 LEU A O 1
ATOM 728 N N . ASP A 1 93 ? 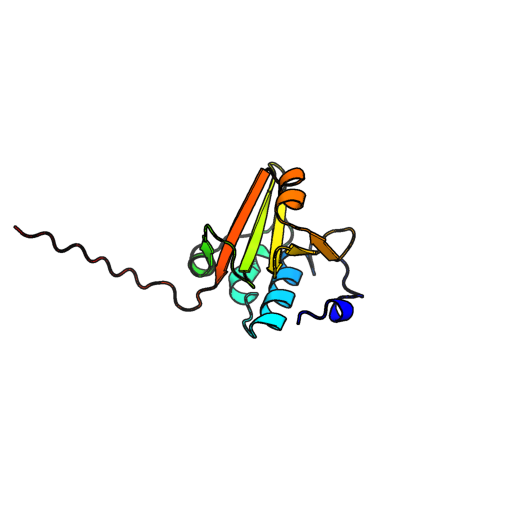3.813 6.214 -5.658 1.00 92.75 93 ASP A N 1
ATOM 729 C CA . ASP A 1 93 ? 4.294 5.966 -7.020 1.00 92.75 93 ASP A CA 1
ATOM 730 C C . ASP A 1 93 ? 5.346 7.003 -7.441 1.00 92.75 93 ASP A C 1
ATOM 732 O O . ASP A 1 93 ? 5.766 7.834 -6.638 1.00 92.75 93 ASP A O 1
ATOM 736 N N . GLU A 1 94 ? 5.787 6.948 -8.698 1.00 91.12 94 GLU A N 1
ATOM 737 C CA . GLU A 1 94 ? 6.823 7.825 -9.266 1.00 91.12 94 GLU A CA 1
ATOM 738 C C . GLU A 1 94 ? 6.506 9.325 -9.145 1.00 91.12 94 GLU A C 1
ATOM 740 O O . GLU A 1 94 ? 7.416 10.151 -9.143 1.00 91.12 94 GLU A O 1
ATOM 745 N N . THR A 1 95 ? 5.229 9.689 -9.014 1.00 91.19 95 THR A N 1
ATOM 746 C CA . THR A 1 95 ? 4.781 11.081 -8.843 1.00 91.19 95 THR A CA 1
ATOM 747 C C . THR A 1 95 ? 4.613 11.488 -7.378 1.00 91.19 95 THR A C 1
ATOM 749 O O . THR A 1 95 ? 4.329 12.651 -7.096 1.00 91.19 95 THR A O 1
ATOM 752 N N . GLY A 1 96 ? 4.810 10.556 -6.443 1.00 93.31 96 GLY A N 1
ATOM 753 C CA . GLY A 1 96 ? 4.711 10.776 -5.005 1.00 93.31 96 GLY A CA 1
ATOM 754 C C . GLY A 1 96 ? 3.567 10.004 -4.353 1.00 93.31 96 GLY A C 1
ATOM 755 O O . GLY A 1 96 ? 3.082 8.987 -4.856 1.00 93.31 96 GLY A O 1
ATOM 756 N N . ILE A 1 97 ? 3.174 10.464 -3.168 1.00 95.12 97 ILE A N 1
ATOM 757 C CA . ILE A 1 97 ? 2.131 9.827 -2.361 1.00 95.12 97 ILE A CA 1
ATOM 758 C C . ILE A 1 97 ? 0.765 10.187 -2.927 1.00 95.12 97 ILE A C 1
ATOM 760 O O . ILE A 1 97 ? 0.466 11.353 -3.182 1.00 95.12 97 ILE A O 1
ATOM 764 N N . LYS A 1 98 ? -0.092 9.181 -3.064 1.00 94.56 98 LYS A N 1
ATOM 765 C CA . LYS A 1 98 ? -1.479 9.328 -3.485 1.00 94.56 98 LYS A CA 1
ATOM 766 C C . LYS A 1 98 ? -2.407 8.705 -2.462 1.00 94.56 98 LYS A C 1
ATOM 768 O O . LYS A 1 98 ? -2.087 7.697 -1.839 1.00 94.56 98 LYS A O 1
ATOM 773 N N . SER A 1 99 ? -3.577 9.313 -2.334 1.00 95.75 99 SER A N 1
ATOM 774 C CA . SER A 1 99 ? -4.722 8.764 -1.622 1.00 95.75 99 SER A CA 1
ATOM 775 C C . SER A 1 99 ? -5.899 8.815 -2.578 1.00 95.75 99 SER A C 1
ATOM 777 O O . SER A 1 99 ? -6.307 9.899 -2.996 1.00 95.75 99 SER A O 1
ATOM 779 N N . GLN A 1 100 ? -6.395 7.652 -2.992 1.00 95.50 100 GLN A N 1
ATOM 780 C CA . GLN A 1 100 ? -7.470 7.577 -3.978 1.00 95.50 100 GLN A CA 1
ATOM 781 C C . GLN A 1 100 ? -8.495 6.504 -3.617 1.00 95.50 100 GLN A C 1
ATOM 783 O O . GLN A 1 100 ? -8.118 5.426 -3.156 1.00 95.50 100 GLN A O 1
ATOM 788 N N . PRO A 1 101 ? -9.795 6.748 -3.830 1.00 96.19 101 PRO A N 1
ATOM 789 C CA . PRO A 1 101 ? -10.809 5.749 -3.538 1.00 96.19 101 PRO A CA 1
ATOM 790 C C . PRO A 1 101 ? -10.705 4.555 -4.508 1.00 96.19 101 PRO A C 1
ATOM 792 O O . PRO A 1 101 ? -10.281 4.721 -5.657 1.00 96.19 101 PRO A O 1
ATOM 795 N N . PRO A 1 102 ? -11.130 3.343 -4.097 1.00 95.12 102 PRO A N 1
ATOM 796 C CA . PRO A 1 102 ? -11.006 2.131 -4.905 1.00 95.12 102 PRO A CA 1
ATOM 797 C C . PRO A 1 102 ? -11.579 2.220 -6.318 1.00 95.12 102 PRO A C 1
ATOM 799 O O . PRO A 1 102 ? -11.022 1.628 -7.237 1.00 95.12 102 PRO A O 1
ATOM 802 N N . HIS A 1 103 ? -12.680 2.950 -6.513 1.00 93.75 103 HIS A N 1
ATOM 803 C CA . HIS A 1 103 ? -13.281 3.103 -7.839 1.00 93.75 103 HIS A CA 1
ATOM 804 C C . HIS A 1 103 ? -12.363 3.875 -8.801 1.00 93.75 103 HIS A C 1
ATOM 806 O O . HIS A 1 103 ? -12.275 3.504 -9.966 1.00 93.75 103 HIS A O 1
ATOM 812 N N . ILE A 1 104 ? -11.605 4.865 -8.310 1.00 95.00 104 ILE A N 1
ATOM 813 C CA . ILE A 1 104 ? -10.590 5.578 -9.100 1.00 95.00 104 ILE A CA 1
ATOM 814 C C . ILE A 1 104 ? -9.413 4.658 -9.418 1.00 95.00 104 ILE A C 1
ATOM 816 O O . ILE A 1 104 ? -8.996 4.574 -10.572 1.00 95.00 104 ILE A O 1
ATOM 820 N N . ALA A 1 105 ? -8.936 3.889 -8.435 1.00 93.19 105 ALA A N 1
ATOM 821 C CA . ALA A 1 105 ? -7.885 2.898 -8.667 1.00 93.19 105 ALA A CA 1
ATOM 822 C C . ALA A 1 105 ? -8.297 1.864 -9.735 1.00 93.19 105 ALA A C 1
ATOM 824 O O . ALA A 1 105 ? -7.497 1.523 -10.604 1.00 93.19 105 ALA A O 1
ATOM 825 N N . LYS A 1 106 ? -9.560 1.418 -9.742 1.00 92.31 106 LYS A N 1
ATOM 826 C CA . LYS A 1 106 ? -10.092 0.466 -10.734 1.00 92.31 106 LYS A CA 1
ATOM 827 C C . LYS A 1 106 ? -10.098 0.989 -12.178 1.00 92.31 106 LYS A C 1
ATOM 829 O O . LYS A 1 106 ? -10.137 0.184 -13.102 1.00 92.31 106 LYS A O 1
ATOM 834 N N . HIS A 1 107 ? -10.022 2.303 -12.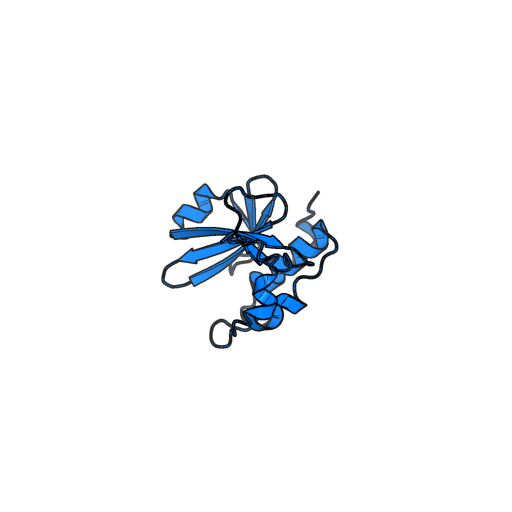402 1.00 90.56 107 HIS A N 1
ATOM 835 C CA . HIS A 1 107 ? -9.846 2.843 -13.756 1.00 90.56 107 HIS A CA 1
ATOM 836 C C . HIS A 1 107 ? -8.427 2.619 -14.301 1.00 90.56 107 HIS A C 1
ATOM 838 O O . HIS A 1 107 ? -8.250 2.487 -15.508 1.00 90.56 107 HIS A O 1
ATOM 844 N N . GLN A 1 108 ? -7.419 2.565 -13.425 1.00 90.00 108 GLN A N 1
ATOM 845 C CA . GLN A 1 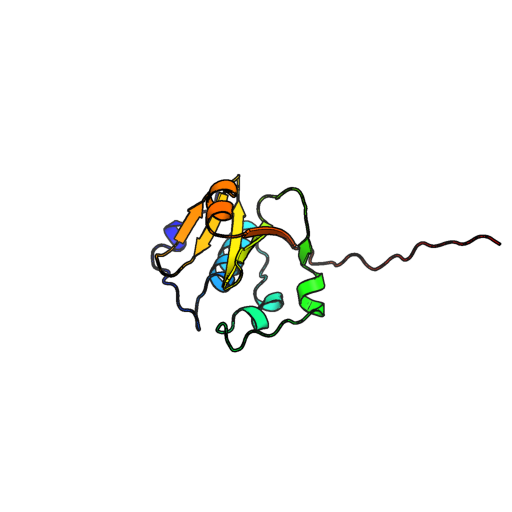108 ? -6.013 2.348 -13.793 1.00 90.00 108 GLN A CA 1
ATOM 846 C C . GLN A 1 108 ? -5.608 0.870 -13.699 1.00 90.00 108 GLN A C 1
ATOM 848 O O . GLN A 1 108 ? -4.736 0.401 -14.432 1.00 90.00 108 GLN A O 1
ATOM 853 N N . TYR A 1 109 ? -6.248 0.129 -12.795 1.00 92.44 109 TYR A N 1
ATOM 854 C CA . TYR A 1 109 ? -5.936 -1.258 -12.480 1.00 92.44 109 TYR A CA 1
ATOM 855 C C . TYR A 1 109 ? -7.166 -2.135 -12.698 1.00 92.44 109 TYR A C 1
ATOM 857 O O . TYR A 1 109 ? -8.218 -1.907 -12.113 1.00 92.44 109 TYR A O 1
ATOM 865 N N . GLN A 1 110 ? -7.016 -3.193 -13.492 1.00 91.88 110 GLN A N 1
ATOM 866 C CA . GLN A 1 110 ? -8.103 -4.128 -13.802 1.00 91.88 110 GLN A CA 1
ATOM 867 C C . GLN A 1 110 ? -8.608 -4.885 -12.570 1.00 91.88 110 GLN A C 1
ATOM 869 O O . GLN A 1 110 ? -9.739 -5.364 -12.552 1.00 91.88 110 GLN A O 1
ATOM 874 N N . SER A 1 111 ? -7.771 -5.017 -11.538 1.00 93.81 111 SER A N 1
ATOM 875 C CA . SER A 1 111 ? -8.179 -5.631 -10.280 1.00 93.81 111 SER A CA 1
ATOM 876 C C . SER A 1 111 ? -7.583 -4.911 -9.081 1.00 93.81 111 SER A C 1
ATOM 878 O O . SER A 1 111 ? -6.435 -4.461 -9.113 1.00 93.81 111 SER A O 1
ATOM 880 N N . VAL A 1 112 ? -8.374 -4.857 -8.013 1.00 96.12 112 VAL A N 1
ATOM 881 C CA . VAL A 1 112 ? -7.956 -4.437 -6.678 1.00 96.12 112 VAL A CA 1
ATOM 882 C C . VAL A 1 112 ? -8.387 -5.541 -5.723 1.00 96.12 112 VAL A C 1
ATOM 884 O O . VAL A 1 112 ? -9.564 -5.901 -5.701 1.00 96.12 112 VAL A O 1
ATOM 887 N N . LYS A 1 113 ? -7.431 -6.107 -4.991 1.00 96.62 113 LYS A N 1
ATOM 888 C CA . LYS A 1 113 ? -7.648 -7.153 -3.987 1.00 96.62 113 LYS A CA 1
ATOM 889 C C . LYS A 1 113 ? -7.168 -6.665 -2.630 1.00 96.62 113 LYS A C 1
ATOM 891 O O . LYS A 1 113 ? -6.176 -5.940 -2.569 1.00 96.62 113 LYS A O 1
ATOM 896 N N . TYR A 1 114 ? -7.843 -7.091 -1.573 1.00 97.19 114 TYR A N 1
ATOM 897 C CA . TYR A 1 114 ? -7.559 -6.662 -0.209 1.00 97.19 114 TYR A CA 1
ATOM 898 C C . TYR A 1 114 ? -7.090 -7.836 0.633 1.00 97.19 114 TYR A C 1
ATOM 900 O O . TYR A 1 114 ? -7.623 -8.936 0.513 1.00 97.19 114 TYR A O 1
ATOM 908 N N . TYR A 1 115 ? -6.087 -7.599 1.466 1.00 95.62 115 TYR A N 1
ATOM 909 C CA . TYR A 1 115 ? -5.473 -8.618 2.298 1.00 95.62 115 TYR A CA 1
ATOM 910 C C . TYR A 1 115 ? -5.399 -8.135 3.738 1.00 95.62 115 TYR A C 1
ATOM 912 O O . TYR A 1 115 ? -4.801 -7.095 4.025 1.00 95.62 115 TYR A O 1
ATOM 920 N N . ASP A 1 116 ? -6.005 -8.912 4.625 1.00 94.00 116 ASP A N 1
ATOM 921 C CA . ASP A 1 116 ? -5.867 -8.771 6.068 1.00 94.00 116 ASP A CA 1
ATOM 922 C C . ASP A 1 116 ? -4.594 -9.506 6.507 1.00 94.00 116 ASP A C 1
ATOM 924 O O . ASP A 1 116 ? -4.297 -10.594 5.999 1.00 94.00 116 ASP A O 1
ATOM 928 N N . TYR A 1 117 ? -3.819 -8.917 7.414 1.00 92.38 117 TYR A N 1
ATOM 929 C CA . TYR A 1 117 ? -2.615 -9.568 7.922 1.00 92.38 117 TYR A CA 1
ATOM 930 C C . TYR A 1 117 ? -2.939 -10.328 9.202 1.00 92.38 117 TYR A C 1
ATOM 932 O O . TYR A 1 117 ? -3.314 -9.738 10.215 1.00 92.38 117 TYR A O 1
ATOM 940 N N . ASN A 1 118 ? -2.747 -11.643 9.168 1.00 84.62 118 ASN A N 1
ATOM 941 C CA . ASN A 1 118 ? -2.927 -12.507 10.317 1.00 84.62 118 ASN A CA 1
ATOM 942 C C . ASN A 1 118 ? -1.592 -13.156 10.704 1.00 84.62 118 ASN A C 1
ATOM 944 O O . ASN A 1 118 ? -1.144 -14.120 10.082 1.00 84.62 118 ASN A O 1
ATOM 948 N N . ALA A 1 119 ? -0.979 -12.642 11.774 1.00 63.44 119 ALA A N 1
ATOM 949 C CA . ALA A 1 119 ? 0.278 -13.161 12.320 1.00 63.44 119 ALA A CA 1
ATOM 950 C C . ALA A 1 119 ? 0.184 -14.632 12.778 1.00 63.44 119 ALA A C 1
ATOM 952 O O . ALA A 1 119 ? 1.209 -15.301 12.898 1.00 63.44 119 ALA A O 1
ATOM 953 N N . HIS A 1 120 ? -1.033 -15.136 13.013 1.00 55.88 120 HIS A N 1
ATOM 954 C CA . HIS A 1 120 ? -1.315 -16.527 13.350 1.00 55.88 120 HIS A CA 1
ATOM 955 C C . HIS A 1 120 ? -2.151 -17.142 12.223 1.00 55.88 120 HIS A C 1
ATOM 957 O O . HIS A 1 120 ? -3.383 -17.063 12.282 1.00 55.88 120 HIS A O 1
ATOM 963 N N . PRO A 1 121 ? -1.534 -17.728 11.178 1.00 51.34 121 PRO A N 1
ATOM 964 C CA . PRO A 1 121 ? -2.301 -18.373 10.119 1.00 51.34 121 PRO A CA 1
ATOM 965 C C . PRO A 1 121 ? -3.273 -19.370 10.761 1.00 51.34 121 PRO A C 1
ATOM 967 O O . PRO A 1 121 ? -2.904 -20.010 11.752 1.00 51.34 121 PRO A O 1
ATOM 970 N N . PRO A 1 122 ? -4.518 -19.498 10.267 1.00 46.84 122 PRO A N 1
ATOM 971 C CA . PRO A 1 122 ? -5.412 -20.516 10.785 1.00 46.84 122 PRO A CA 1
ATOM 972 C C . PRO A 1 122 ? -4.691 -21.854 10.640 1.00 46.84 122 PRO A C 1
ATOM 974 O O . PRO A 1 122 ? -4.433 -22.306 9.524 1.00 46.84 122 PRO A O 1
ATOM 977 N N . HIS A 1 123 ? -4.322 -22.466 11.770 1.00 46.09 123 HIS A N 1
ATOM 978 C CA . HIS A 1 123 ? -3.950 -23.868 11.779 1.00 46.09 123 HIS A CA 1
ATOM 979 C C . HIS A 1 123 ? -5.068 -24.588 11.040 1.00 46.09 123 HIS A C 1
ATOM 981 O O . HIS A 1 123 ? -6.241 -24.427 11.386 1.00 46.09 123 HIS A O 1
ATOM 987 N N . THR A 1 124 ? -4.718 -25.317 9.988 1.00 47.50 124 THR A N 1
ATOM 988 C CA . THR A 1 124 ? -5.632 -26.165 9.239 1.00 47.50 124 THR A CA 1
ATOM 989 C C . THR A 1 124 ? -6.233 -27.178 10.213 1.00 47.50 124 THR A C 1
ATOM 991 O O . THR A 1 124 ? -5.711 -28.272 10.402 1.00 47.50 124 THR A O 1
ATOM 994 N N . SER A 1 125 ? -7.332 -26.817 10.873 1.00 41.44 125 SER A N 1
ATOM 995 C CA . SER A 1 125 ? -8.217 -27.777 11.510 1.00 41.44 125 SER A CA 1
ATOM 996 C C . SER A 1 125 ? -9.028 -28.389 10.383 1.00 41.44 125 SER A C 1
ATOM 998 O O . SER A 1 125 ? -10.098 -27.908 10.009 1.00 41.44 125 SER A O 1
ATOM 1000 N N . ALA A 1 126 ? -8.459 -29.425 9.773 1.00 41.50 126 ALA A N 1
ATOM 1001 C CA . ALA A 1 126 ? -9.212 -30.348 8.950 1.00 41.50 126 ALA A CA 1
ATOM 1002 C C . ALA A 1 126 ? -10.155 -31.135 9.873 1.00 41.50 126 ALA A C 1
ATOM 1004 O O . ALA A 1 126 ? -9.874 -32.259 10.277 1.00 41.50 126 ALA A O 1
ATOM 1005 N N . ALA A 1 127 ? -11.287 -30.528 10.223 1.00 46.88 127 ALA A N 1
ATOM 1006 C CA . ALA A 1 127 ? -12.452 -31.266 10.667 1.00 46.88 127 ALA A CA 1
ATOM 1007 C C . ALA A 1 127 ? -13.104 -31.896 9.430 1.00 46.88 127 ALA A C 1
ATOM 1009 O O . ALA A 1 127 ? -13.829 -31.243 8.684 1.00 46.88 127 ALA A O 1
ATOM 1010 N N . ALA A 1 128 ? -12.836 -33.179 9.212 1.00 41.34 128 ALA A N 1
ATOM 1011 C CA . ALA A 1 128 ? -13.695 -34.035 8.409 1.00 41.34 128 ALA A CA 1
ATOM 1012 C C . ALA A 1 128 ? -13.790 -35.402 9.087 1.00 41.34 128 ALA A C 1
ATOM 1014 O O . ALA A 1 128 ? -13.201 -36.391 8.658 1.00 41.34 128 ALA A O 1
ATOM 1015 N N . THR A 1 129 ? -14.571 -35.439 10.166 1.00 44.34 129 THR A N 1
ATOM 1016 C CA . THR A 1 129 ? -15.276 -36.647 10.584 1.00 44.34 129 THR A CA 1
ATOM 1017 C C . THR A 1 129 ? -16.054 -37.168 9.378 1.00 44.34 129 THR A C 1
ATOM 1019 O O . THR A 1 129 ? -17.027 -36.547 8.950 1.00 44.34 129 THR A O 1
ATOM 1022 N N . LYS A 1 130 ? -15.645 -38.311 8.826 1.00 41.44 130 LYS A N 1
ATOM 1023 C CA . LYS A 1 130 ? -16.556 -39.175 8.079 1.00 41.44 130 LYS A CA 1
ATOM 1024 C C . LYS A 1 130 ? -16.830 -40.410 8.915 1.00 41.44 130 LYS A C 1
ATOM 1026 O O . LYS A 1 130 ? -15.970 -41.254 9.122 1.00 41.44 130 LYS A O 1
ATOM 1031 N N . VAL A 1 131 ? -18.064 -40.427 9.397 1.00 52.28 131 VAL A N 1
ATOM 1032 C CA . VAL A 1 131 ? -18.826 -41.590 9.826 1.00 52.28 131 VAL A CA 1
ATOM 1033 C C . VAL A 1 131 ? -18.829 -42.619 8.697 1.00 52.28 131 VAL A C 1
ATOM 1035 O O . VAL A 1 131 ? -19.238 -42.281 7.584 1.00 52.28 131 VAL A O 1
ATOM 1038 N N . SER A 1 132 ? -18.392 -43.842 8.986 1.00 58.03 132 SER A N 1
ATOM 1039 C CA . SER A 1 132 ? -19.002 -45.128 8.593 1.00 58.03 132 SER A CA 1
ATOM 1040 C C . SER A 1 132 ? -18.242 -46.253 9.281 1.00 58.03 132 SER A C 1
ATOM 1042 O O . SER A 1 132 ? -17.000 -46.274 9.139 1.00 58.03 132 SER A O 1
#

Radius of gyration: 16.15 Å; chains: 1; bounding box: 34×60×33 Å

pLDDT: mean 85.29, std 14.69, range [41.34, 97.81]

Sequence (132 aa):
MLDLSKYSNVKYDDANYNCLHFACSVYRDLTDVDLSADVTELCQSRRHRHVCPDKLSRFVLIDDPKTPCIAVMRSPVSVHCGVYINGAIVHLDETGIKSQPPHIAKHQYQSVKYYDYNAHPPHTSAAATKVS

Secondary structure (DSSP, 8-state):
---GGGGTT---BTTTB-HHHHHHHHHHHHHS---HHHHGGGSS-TTT----HHHHTTEEEESSPPSSEEEEEEETTEEEEEEEETTEEEEEETTEEEEE-HHHHHHH-SEEEEEEE-SS------------

Foldseek 3Di:
DQDCVVCVPPAADLAPCHFVNQQQVSVCVVPVDRLCVLLVLQSHHPVRRDDDVVSCLQWAWDPDQDPWWKKWFADPVDIGIATDHPQWGWTADNVGIDTHGVVVSCVVGVDIITTDGHPDRPDPPPPDDDDD